Protein AF-A0A392VX02-F1 (afdb_monomer_lite)

Radius of gyration: 20.99 Å; chains: 1; bounding box: 24×59×49 Å

Foldseek 3Di:
DDDPDDDDDDDDDPVNLDDPVCPVVPSPPPDPPDDDDDPPV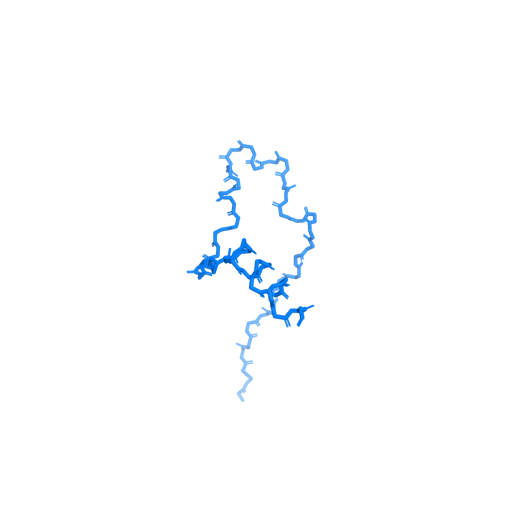VVVVVVVVVVD

Organism: NCBI:txid97028

Sequence (52 aa):
MAEDNPPPPPRRTMGDYCRRTDTRQISMGFQPANPVTFDIKNTVLTGLRDNQ

Structure (mmCIF, N/CA/C/O backbone):
data_AF-A0A392VX02-F1
#
_entry.id   AF-A0A392VX02-F1
#
loop_
_atom_site.group_PDB
_atom_site.id
_atom_site.type_symbol
_atom_site.label_atom_id
_atom_site.label_alt_id
_atom_site.label_comp_id
_atom_site.label_asym_id
_atom_site.label_entity_id
_atom_site.label_seq_id
_atom_site.pdbx_PDB_ins_code
_atom_site.Cartn_x
_atom_site.Cartn_y
_atom_site.Cartn_z
_atom_site.occupancy
_atom_site.B_iso_or_equiv
_atom_site.auth_seq_id
_atom_site.auth_comp_id
_atom_site.auth_asym_id
_atom_site.auth_atom_id
_atom_site.pdbx_PDB_model_num
ATOM 1 N N . MET A 1 1 ? 12.083 -42.299 3.949 1.00 56.03 1 MET A N 1
ATOM 2 C CA . MET A 1 1 ? 11.189 -41.618 2.996 1.00 56.03 1 MET A CA 1
ATOM 3 C C . MET A 1 1 ? 11.605 -40.159 2.988 1.00 56.03 1 MET A C 1
ATOM 5 O O . MET A 1 1 ? 11.470 -39.526 4.023 1.00 56.03 1 MET A O 1
ATOM 9 N N . ALA A 1 2 ? 12.263 -39.685 1.928 1.00 64.31 2 ALA A N 1
ATOM 10 C CA . ALA A 1 2 ? 12.667 -38.283 1.839 1.00 64.31 2 ALA A CA 1
ATOM 11 C C . ALA A 1 2 ? 11.429 -37.454 1.482 1.00 64.31 2 ALA A C 1
ATOM 13 O O . ALA A 1 2 ? 10.759 -37.745 0.495 1.00 64.31 2 ALA A O 1
ATOM 14 N N . GLU A 1 3 ? 11.097 -36.500 2.342 1.00 68.38 3 GLU A N 1
ATOM 15 C CA . GLU A 1 3 ? 9.961 -35.601 2.184 1.00 68.38 3 GLU A CA 1
ATOM 16 C C . GLU A 1 3 ? 10.319 -34.535 1.144 1.00 68.38 3 GLU A C 1
ATOM 18 O O . GLU A 1 3 ? 11.248 -33.750 1.338 1.00 68.38 3 GLU A O 1
ATOM 23 N N . ASP A 1 4 ? 9.628 -34.567 0.006 1.00 74.06 4 ASP A N 1
ATOM 24 C CA . ASP A 1 4 ? 9.842 -33.668 -1.129 1.00 74.06 4 ASP A CA 1
ATOM 25 C C . ASP A 1 4 ? 9.167 -32.318 -0.837 1.00 74.06 4 ASP A C 1
ATOM 27 O O . ASP A 1 4 ? 8.013 -32.072 -1.191 1.00 74.06 4 ASP A O 1
ATOM 31 N N . ASN A 1 5 ? 9.851 -31.472 -0.064 1.00 77.12 5 ASN A N 1
ATOM 32 C CA . ASN A 1 5 ? 9.349 -30.152 0.307 1.00 77.12 5 ASN A CA 1
ATOM 33 C C . ASN A 1 5 ? 9.615 -29.166 -0.849 1.00 77.12 5 ASN A C 1
ATOM 35 O O . ASN A 1 5 ? 10.769 -29.052 -1.278 1.00 77.12 5 ASN A O 1
ATOM 39 N N . PRO A 1 6 ? 8.596 -28.455 -1.378 1.00 81.38 6 PRO A N 1
ATOM 40 C CA . PRO A 1 6 ? 8.790 -27.545 -2.499 1.00 81.38 6 PRO A CA 1
ATOM 41 C C . PRO A 1 6 ? 9.834 -26.461 -2.185 1.00 81.38 6 PRO A C 1
ATOM 43 O O . PRO A 1 6 ? 9.931 -25.987 -1.048 1.00 81.38 6 PRO A O 1
ATOM 46 N N . PRO A 1 7 ? 10.612 -26.025 -3.194 1.00 81.69 7 PRO A N 1
ATOM 47 C CA . PRO A 1 7 ? 11.628 -25.005 -2.999 1.00 81.69 7 PRO A CA 1
ATOM 48 C C . PRO A 1 7 ? 10.994 -23.695 -2.502 1.00 81.69 7 PRO A C 1
ATOM 50 O O . PRO A 1 7 ? 9.900 -23.325 -2.945 1.00 81.69 7 PRO A O 1
ATOM 53 N N . PRO A 1 8 ? 11.674 -22.966 -1.598 1.00 80.00 8 PRO A N 1
ATOM 54 C CA . PRO A 1 8 ? 11.156 -21.718 -1.065 1.00 80.00 8 PRO A CA 1
ATOM 55 C C . PRO A 1 8 ? 10.947 -20.693 -2.191 1.00 80.00 8 PRO A C 1
ATOM 57 O O . PRO A 1 8 ? 11.746 -20.629 -3.133 1.00 80.00 8 PRO A O 1
ATOM 60 N N . PRO A 1 9 ? 9.890 -19.868 -2.107 1.00 80.06 9 PRO A N 1
ATOM 61 C CA . PRO A 1 9 ? 9.585 -18.895 -3.142 1.00 80.06 9 PRO A CA 1
ATOM 62 C C . PRO A 1 9 ? 10.723 -17.866 -3.294 1.00 80.06 9 PRO A C 1
ATOM 64 O O . PRO A 1 9 ? 11.343 -17.473 -2.300 1.00 80.06 9 PRO A O 1
ATOM 67 N N . PRO A 1 10 ? 10.988 -17.381 -4.522 1.00 81.69 10 PRO A N 1
ATOM 68 C CA . PRO A 1 10 ? 12.000 -16.359 -4.766 1.00 81.69 10 PRO A CA 1
ATOM 69 C C . PRO A 1 10 ? 11.745 -15.084 -3.954 1.00 81.69 10 PRO A C 1
ATOM 71 O O . PRO A 1 10 ? 10.621 -14.576 -3.904 1.00 81.69 10 PRO A O 1
ATOM 74 N N . ARG A 1 11 ? 12.804 -14.529 -3.355 1.00 80.69 11 ARG A N 1
ATOM 75 C CA . ARG A 1 11 ? 12.755 -13.223 -2.685 1.00 80.69 11 ARG A CA 1
ATOM 76 C C . ARG A 1 11 ? 12.503 -12.128 -3.721 1.00 80.69 11 ARG A C 1
ATOM 78 O O . ARG A 1 11 ? 13.240 -12.044 -4.697 1.00 80.69 11 ARG A O 1
ATOM 85 N N . ARG A 1 12 ? 11.489 -11.290 -3.493 1.00 76.38 12 ARG A N 1
ATOM 86 C CA . ARG A 1 12 ? 11.180 -10.129 -4.342 1.00 76.38 12 ARG A CA 1
ATOM 87 C C . ARG A 1 12 ? 11.678 -8.842 -3.689 1.00 76.38 12 ARG A C 1
ATOM 89 O O . ARG A 1 12 ? 11.373 -8.583 -2.527 1.00 76.38 12 ARG A O 1
ATOM 96 N N . THR A 1 13 ? 12.427 -8.044 -4.437 1.00 73.06 13 THR A N 1
ATOM 97 C CA . THR A 1 13 ? 12.915 -6.708 -4.067 1.00 73.06 13 THR A CA 1
ATOM 98 C C . THR A 1 13 ? 11.950 -5.644 -4.600 1.00 73.06 13 THR A C 1
ATOM 100 O O . THR A 1 13 ? 11.226 -5.895 -5.558 1.00 73.06 13 THR A O 1
ATOM 103 N N . MET A 1 14 ? 11.931 -4.431 -4.028 1.00 68.44 14 MET A N 1
ATOM 104 C CA . MET A 1 14 ? 11.042 -3.344 -4.490 1.00 68.44 14 MET A CA 1
ATOM 105 C C . MET A 1 14 ? 11.156 -3.040 -5.995 1.00 68.44 14 MET A C 1
ATOM 107 O O . MET A 1 14 ? 10.175 -2.638 -6.613 1.00 68.44 14 MET A O 1
ATOM 111 N N . GLY A 1 15 ? 12.324 -3.277 -6.600 1.00 71.75 15 GLY A N 1
ATOM 112 C CA . GLY A 1 15 ? 12.529 -3.138 -8.045 1.00 71.75 15 GLY A CA 1
ATOM 113 C C . GLY A 1 15 ? 11.824 -4.199 -8.903 1.00 71.75 15 GLY A C 1
ATOM 114 O O . GLY A 1 15 ? 11.556 -3.940 -10.073 1.00 71.75 15 GLY A O 1
ATOM 115 N N . ASP A 1 16 ? 11.468 -5.356 -8.337 1.00 72.88 16 ASP A N 1
ATOM 116 C CA . ASP A 1 16 ? 10.862 -6.477 -9.072 1.00 72.88 16 ASP A CA 1
ATOM 117 C C . ASP A 1 16 ? 9.359 -6.283 -9.334 1.00 72.88 16 ASP A C 1
ATOM 119 O O . ASP A 1 16 ? 8.779 -6.988 -10.159 1.00 72.88 16 ASP A O 1
ATOM 123 N N . TYR A 1 17 ? 8.720 -5.333 -8.641 1.00 67.62 17 TYR A N 1
ATOM 124 C CA . TYR A 1 17 ? 7.280 -5.065 -8.751 1.00 67.62 17 TYR A CA 1
ATOM 125 C C . TYR A 1 17 ? 6.909 -4.124 -9.904 1.00 67.62 17 TYR A C 1
ATOM 127 O O . TYR A 1 17 ? 5.748 -4.089 -10.297 1.00 67.62 17 TYR A O 1
ATOM 135 N N . CYS A 1 18 ? 7.872 -3.378 -10.456 1.00 63.62 18 CYS A N 1
ATOM 136 C CA . CYS A 1 18 ? 7.624 -2.374 -11.492 1.00 63.62 18 CYS A CA 1
ATOM 137 C C . CYS A 1 18 ? 8.450 -2.678 -12.751 1.00 63.62 18 CYS A C 1
ATOM 139 O O . CYS A 1 18 ? 9.464 -2.023 -13.015 1.00 63.62 18 CYS A O 1
ATOM 141 N N . ARG A 1 19 ? 8.039 -3.662 -13.562 1.00 68.12 19 ARG A N 1
ATOM 142 C CA . ARG A 1 19 ? 8.671 -3.902 -14.869 1.00 68.12 19 ARG A CA 1
ATOM 143 C C . ARG A 1 19 ? 8.048 -2.983 -15.919 1.00 68.12 19 ARG A C 1
ATOM 145 O O . ARG A 1 19 ? 6.842 -2.952 -16.111 1.00 68.12 19 ARG A O 1
ATOM 152 N N . ARG A 1 20 ? 8.882 -2.276 -16.690 1.00 61.50 20 ARG A N 1
ATOM 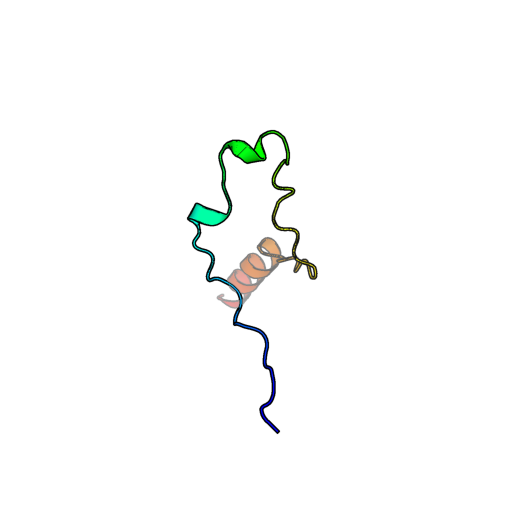153 C CA . ARG A 1 20 ? 8.443 -1.359 -17.772 1.00 61.50 20 ARG A CA 1
ATOM 154 C C . ARG A 1 20 ? 7.579 -2.045 -18.854 1.00 61.50 20 ARG A C 1
ATOM 156 O O . ARG A 1 20 ? 6.846 -1.370 -19.574 1.00 61.50 20 ARG A O 1
ATOM 163 N N . THR A 1 21 ? 7.652 -3.375 -18.959 1.00 58.19 21 THR A N 1
ATOM 164 C CA . THR A 1 21 ? 6.850 -4.216 -19.867 1.00 58.19 21 THR A CA 1
ATOM 165 C C . THR A 1 21 ? 5.412 -4.456 -19.397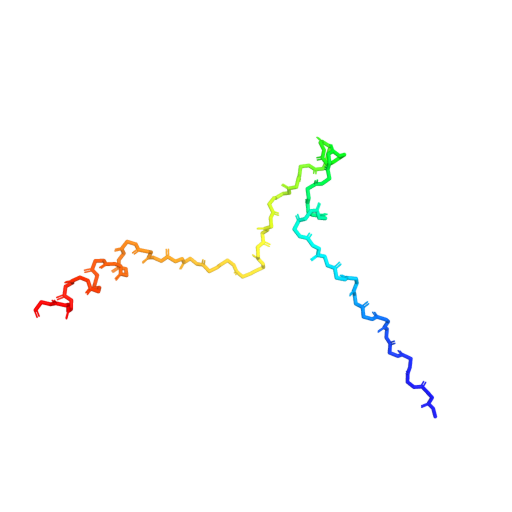 1.00 58.19 21 THR A C 1
ATOM 167 O O . THR A 1 21 ? 4.590 -4.896 -20.197 1.00 58.19 21 THR A O 1
ATOM 170 N N . ASP A 1 22 ? 5.077 -4.113 -18.151 1.00 58.03 22 ASP A N 1
ATOM 171 C CA . ASP A 1 22 ? 3.713 -4.185 -17.599 1.00 58.03 22 ASP A CA 1
ATOM 172 C C . ASP A 1 22 ? 2.805 -3.057 -18.130 1.00 58.03 22 ASP A C 1
ATOM 174 O O . ASP A 1 22 ? 1.675 -2.867 -17.708 1.00 58.03 22 ASP A O 1
ATOM 178 N N . THR A 1 23 ? 3.243 -2.326 -19.153 1.00 56.28 23 THR A N 1
ATOM 179 C CA . THR A 1 23 ? 2.413 -1.351 -19.875 1.00 56.28 23 THR A CA 1
ATOM 180 C C . THR A 1 23 ? 1.176 -1.977 -20.541 1.00 56.28 23 THR A C 1
ATOM 182 O O . THR A 1 23 ? 0.209 -1.264 -20.796 1.00 56.28 23 THR A O 1
ATOM 185 N N . ARG A 1 24 ? 1.161 -3.300 -20.790 1.00 54.97 24 ARG A N 1
ATOM 186 C CA . ARG A 1 24 ? -0.039 -4.060 -21.219 1.00 54.97 24 ARG A CA 1
ATOM 187 C C . ARG A 1 24 ? -0.766 -4.797 -20.092 1.00 54.97 24 ARG A C 1
ATOM 189 O O . ARG A 1 24 ? -1.933 -5.135 -20.255 1.00 54.97 24 ARG A O 1
ATOM 196 N N . GLN A 1 25 ? -0.087 -5.068 -18.984 1.00 59.41 25 GLN A N 1
ATOM 197 C CA . GLN A 1 25 ? -0.667 -5.638 -17.774 1.00 59.41 25 GLN A CA 1
ATOM 198 C C . GLN A 1 25 ? -0.573 -4.549 -16.724 1.00 59.41 25 GLN A C 1
ATOM 200 O O . GLN A 1 25 ? 0.369 -4.541 -15.942 1.00 59.41 25 GLN A O 1
ATOM 205 N N . ILE A 1 26 ? -1.514 -3.598 -16.763 1.00 55.16 26 ILE A N 1
ATOM 206 C CA . ILE A 1 26 ? -1.655 -2.586 -15.716 1.00 55.16 26 ILE A CA 1
ATOM 207 C C . ILE A 1 26 ? -1.501 -3.332 -14.398 1.00 55.16 26 ILE A C 1
ATOM 209 O O . ILE A 1 26 ? -2.323 -4.199 -14.097 1.00 55.16 26 ILE A O 1
ATOM 213 N N . SER A 1 27 ? -0.411 -3.077 -13.670 1.00 62.28 27 SER A N 1
ATOM 214 C CA . SER A 1 27 ? -0.236 -3.618 -12.333 1.00 62.28 27 SER A CA 1
ATOM 215 C C . SER A 1 27 ? -1.497 -3.170 -11.606 1.00 62.28 27 SER A C 1
ATOM 217 O O . SER A 1 27 ? -1.678 -1.968 -11.424 1.00 62.28 27 SER A O 1
ATOM 219 N N . MET A 1 28 ? -2.427 -4.085 -11.310 1.00 60.25 28 MET A N 1
ATOM 220 C CA . MET A 1 28 ? -3.788 -3.767 -10.835 1.00 60.25 28 MET A CA 1
ATOM 221 C C . MET A 1 28 ? -3.789 -3.166 -9.416 1.00 60.25 28 MET A C 1
ATOM 223 O O . MET A 1 28 ? -4.750 -3.286 -8.665 1.00 60.25 28 MET A O 1
ATOM 227 N N . GLY A 1 29 ? -2.680 -2.545 -9.017 1.00 62.19 29 GLY A N 1
ATOM 228 C CA . GLY A 1 29 ? -2.291 -2.369 -7.642 1.00 62.19 29 GLY A CA 1
ATOM 229 C C . GLY A 1 29 ? -2.063 -3.720 -6.976 1.00 62.19 29 GLY A C 1
ATOM 230 O O . GLY A 1 29 ? -2.493 -4.782 -7.425 1.00 62.19 29 GLY A O 1
ATOM 231 N N . PHE A 1 30 ? -1.369 -3.679 -5.854 1.00 68.94 30 PHE A N 1
ATOM 232 C CA . PHE A 1 30 ? -1.506 -4.744 -4.883 1.00 68.94 30 PHE A CA 1
ATOM 233 C C . PHE A 1 30 ? -2.867 -4.555 -4.205 1.00 68.94 30 PHE A C 1
ATOM 235 O O . PHE A 1 30 ? -3.044 -3.600 -3.449 1.00 68.94 30 PHE A O 1
ATOM 242 N N . GLN A 1 31 ? -3.835 -5.425 -4.500 1.00 72.31 31 GLN A N 1
ATOM 243 C CA . GLN A 1 31 ? -5.078 -5.498 -3.738 1.00 72.31 31 GLN A CA 1
ATOM 244 C C . GLN A 1 31 ? -4.897 -6.556 -2.640 1.00 72.31 31 GLN A C 1
ATOM 246 O O . GLN A 1 31 ? -4.900 -7.751 -2.944 1.00 72.31 31 GLN A O 1
ATOM 251 N N . PRO A 1 32 ? -4.684 -6.163 -1.372 1.00 69.00 32 PRO A N 1
ATOM 252 C CA . PRO A 1 32 ? -4.601 -7.128 -0.287 1.00 69.00 32 PRO A CA 1
ATOM 253 C C . PRO A 1 32 ? -5.930 -7.880 -0.168 1.00 69.00 32 PRO A C 1
ATOM 255 O O . PRO A 1 32 ? -6.994 -7.265 -0.200 1.00 69.00 32 PRO A O 1
ATOM 258 N N . ALA A 1 33 ? -5.871 -9.202 0.014 1.00 79.69 33 ALA A N 1
ATOM 259 C CA . ALA A 1 33 ? -7.060 -10.042 0.207 1.00 79.69 33 ALA A CA 1
ATOM 260 C C . ALA A 1 33 ? -7.895 -9.618 1.429 1.00 79.69 33 ALA A C 1
ATOM 262 O O . ALA A 1 33 ? -9.098 -9.847 1.473 1.00 79.69 33 ALA A O 1
ATOM 263 N N . ASN A 1 34 ? -7.249 -8.956 2.390 1.00 81.56 34 ASN A N 1
ATOM 264 C CA . ASN A 1 34 ? -7.865 -8.382 3.575 1.00 81.56 34 ASN A CA 1
ATOM 265 C C . ASN A 1 34 ? -7.560 -6.877 3.603 1.00 81.56 34 ASN A C 1
ATOM 267 O O . ASN A 1 34 ? -6.550 -6.473 4.187 1.00 81.56 34 ASN A O 1
ATOM 271 N N . PRO A 1 35 ? -8.363 -6.034 2.933 1.00 72.50 35 PRO A N 1
ATOM 272 C CA . PRO A 1 35 ? -8.193 -4.594 3.022 1.00 72.50 35 PRO A CA 1
ATOM 273 C C . PRO A 1 35 ? -8.525 -4.143 4.448 1.00 72.50 35 PRO A C 1
ATOM 275 O O . PRO A 1 35 ? -9.662 -4.250 4.899 1.00 72.50 35 PRO A O 1
ATOM 278 N N . VAL A 1 36 ? 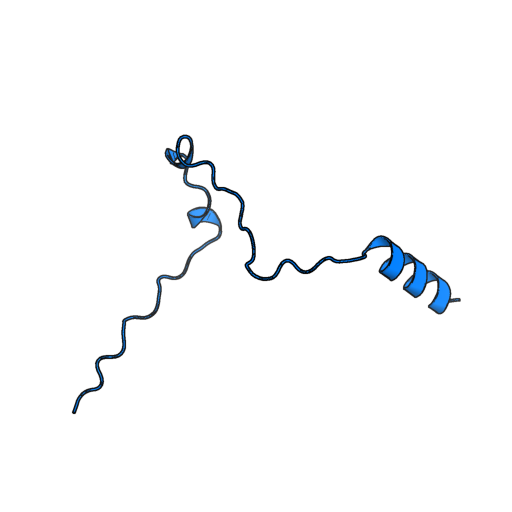-7.522 -3.645 5.168 1.00 77.19 36 VAL A N 1
ATOM 279 C CA . VAL A 1 36 ? -7.722 -3.019 6.477 1.00 77.19 36 VAL A CA 1
ATOM 280 C C . VAL A 1 36 ? -7.926 -1.526 6.255 1.00 77.19 36 VAL A C 1
ATOM 282 O O . VAL A 1 36 ? -7.054 -0.839 5.722 1.00 77.19 36 VAL A O 1
ATOM 285 N N . THR A 1 37 ? -9.090 -1.015 6.645 1.00 78.94 37 THR A N 1
ATOM 286 C CA . THR A 1 37 ? -9.385 0.419 6.623 1.00 78.94 37 THR A CA 1
ATOM 287 C C . THR A 1 37 ? -8.830 1.078 7.880 1.00 78.94 37 THR A C 1
ATOM 289 O O . THR A 1 37 ? -9.253 0.748 8.986 1.00 78.94 37 THR A O 1
ATOM 292 N N . PHE A 1 38 ? -7.908 2.026 7.718 1.00 82.88 38 PHE A N 1
ATOM 293 C CA . PHE A 1 38 ? -7.402 2.839 8.823 1.00 82.88 38 PHE A CA 1
ATOM 294 C C . PHE A 1 38 ? -8.207 4.134 8.937 1.00 82.88 38 PHE A C 1
ATOM 296 O O . PHE A 1 38 ? -8.172 4.969 8.031 1.00 82.88 38 PHE A O 1
ATOM 303 N N . ASP A 1 39 ? -8.883 4.340 10.068 1.00 84.12 39 ASP A N 1
ATOM 304 C CA . ASP A 1 39 ? -9.512 5.625 10.385 1.00 84.12 39 ASP A CA 1
ATOM 305 C C . ASP A 1 39 ? -8.487 6.577 11.015 1.00 84.12 39 ASP A C 1
ATOM 307 O O . ASP A 1 39 ? -8.465 6.842 12.222 1.00 84.12 39 ASP A O 1
ATOM 311 N N . ILE A 1 40 ? -7.575 7.057 10.167 1.00 87.44 40 ILE A N 1
ATOM 312 C CA . ILE A 1 40 ? -6.469 7.932 10.570 1.00 87.44 40 ILE A CA 1
ATOM 313 C C . ILE A 1 40 ? -7.008 9.208 11.227 1.00 87.44 40 ILE A C 1
ATOM 315 O O . ILE A 1 40 ? -6.478 9.651 12.245 1.00 87.44 40 ILE A O 1
ATOM 319 N N . LYS A 1 41 ? -8.082 9.790 10.679 1.00 87.88 41 LYS A N 1
ATOM 320 C CA . LYS A 1 41 ? -8.635 11.059 11.171 1.00 87.88 41 LYS A CA 1
ATOM 321 C C . LYS A 1 41 ? -9.161 10.922 12.594 1.00 87.88 41 LYS A C 1
ATOM 323 O O . LYS A 1 41 ? -8.810 11.736 13.447 1.00 87.88 41 LYS A O 1
ATOM 328 N N . ASN A 1 42 ? -9.971 9.900 12.858 1.00 87.94 42 ASN A N 1
ATOM 329 C CA . ASN A 1 42 ? -10.557 9.72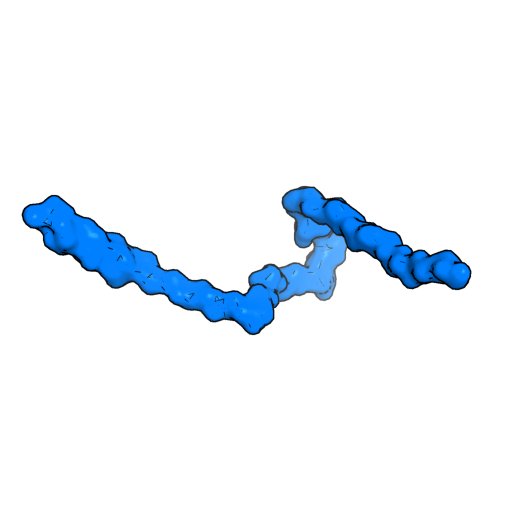4 14.180 1.00 87.94 42 ASN A CA 1
ATOM 330 C C . ASN A 1 42 ? -9.523 9.256 15.214 1.00 87.94 42 ASN A C 1
ATOM 332 O O . ASN A 1 42 ? -9.588 9.665 16.373 1.00 87.94 42 ASN A O 1
ATOM 336 N N . THR A 1 43 ? -8.531 8.467 14.786 1.00 91.56 43 THR A N 1
ATOM 337 C CA . THR A 1 43 ? -7.414 8.039 15.645 1.00 91.56 43 THR A CA 1
ATOM 338 C C . THR A 1 43 ? -6.606 9.241 16.131 1.00 91.56 43 THR A C 1
ATOM 340 O O . THR A 1 43 ? -6.394 9.397 17.331 1.00 91.56 43 THR A O 1
ATOM 343 N N . VAL A 1 44 ? -6.211 10.133 15.214 1.00 89.62 44 VAL A N 1
ATOM 344 C CA . VAL A 1 44 ? -5.452 11.345 15.559 1.00 89.62 44 VAL A CA 1
ATOM 345 C C . VAL A 1 44 ? -6.284 12.279 16.433 1.00 89.62 44 VAL A C 1
ATOM 347 O O . VAL A 1 44 ? -5.797 12.752 17.454 1.00 89.62 44 VAL A O 1
ATOM 350 N N . LEU A 1 45 ? -7.552 12.514 16.082 1.00 93.06 45 LEU A N 1
ATOM 351 C CA . LEU A 1 45 ? -8.423 13.392 16.863 1.00 93.06 45 LEU A CA 1
ATOM 352 C C . LEU A 1 45 ? -8.634 12.877 18.294 1.00 93.06 45 LEU A C 1
ATOM 354 O O . LEU A 1 45 ? -8.663 13.666 19.232 1.00 93.06 45 LEU A O 1
ATOM 358 N N . THR A 1 46 ? -8.779 11.564 18.470 1.00 91.88 46 THR A N 1
ATOM 359 C CA . THR A 1 46 ? -8.942 10.950 19.795 1.00 91.88 46 THR A CA 1
ATOM 360 C C . THR A 1 46 ? -7.653 11.034 20.603 1.00 91.88 46 THR A C 1
ATOM 362 O O . THR A 1 46 ? -7.690 11.549 21.712 1.00 91.88 46 THR A O 1
ATOM 365 N N . GLY A 1 47 ? -6.505 10.694 20.009 1.00 91.94 47 GLY A N 1
ATOM 366 C CA . GLY A 1 47 ? -5.214 10.815 20.691 1.00 91.94 47 GLY A CA 1
ATOM 367 C C . GLY A 1 47 ? -4.869 12.247 21.121 1.00 91.94 47 GLY A C 1
ATOM 368 O O . GLY A 1 47 ? -4.249 12.436 22.161 1.00 91.94 47 GLY A O 1
ATOM 369 N N . LEU A 1 48 ? -5.301 13.262 20.364 1.00 92.88 48 LEU A N 1
ATOM 370 C CA . LEU A 1 48 ? -5.137 14.667 20.756 1.00 92.88 48 LEU A CA 1
ATOM 371 C C . LEU A 1 48 ? -6.060 15.078 21.911 1.00 92.88 48 LEU A C 1
ATOM 373 O O . LEU A 1 48 ? -5.666 15.906 22.725 1.00 92.88 48 LEU A O 1
ATOM 377 N N . ARG A 1 49 ? -7.276 14.521 21.983 1.00 88.56 49 ARG A N 1
ATOM 378 C CA . ARG A 1 49 ? -8.215 14.772 23.091 1.00 88.56 49 ARG A CA 1
ATOM 379 C C . ARG A 1 49 ? 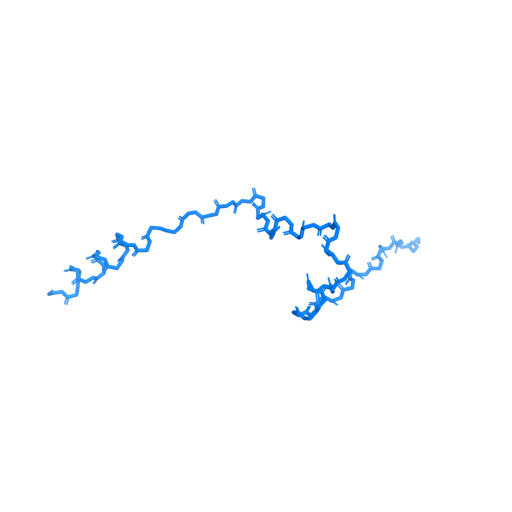-7.743 14.137 24.395 1.00 88.56 49 ARG A C 1
ATOM 381 O O . ARG A 1 49 ? -7.874 14.757 25.440 1.00 88.56 49 ARG A O 1
ATOM 388 N N . ASP A 1 50 ? -7.180 12.937 24.319 1.00 89.12 50 ASP A N 1
ATOM 389 C CA . ASP A 1 50 ? -6.713 12.190 25.492 1.00 89.12 50 ASP A CA 1
ATOM 390 C C . ASP A 1 50 ? -5.393 12.744 26.069 1.00 89.12 50 ASP A C 1
ATOM 392 O O . ASP A 1 50 ? -4.998 12.383 27.174 1.00 89.12 50 ASP A O 1
ATOM 396 N N . ASN A 1 51 ? -4.694 13.615 25.329 1.00 80.88 51 ASN A N 1
ATOM 397 C CA . ASN A 1 51 ? -3.437 14.250 25.739 1.00 80.88 51 ASN A CA 1
ATOM 398 C C . ASN A 1 51 ? -3.635 15.637 26.387 1.00 80.88 51 ASN A C 1
ATOM 400 O O . ASN A 1 51 ? -2.736 16.476 26.325 1.00 80.88 51 ASN A O 1
ATOM 404 N N . GLN A 1 52 ? -4.813 15.892 26.958 1.00 62.91 52 GLN A N 1
ATOM 405 C CA . GLN A 1 52 ? -5.197 17.175 27.553 1.00 62.91 52 GLN A CA 1
ATOM 406 C C . GLN A 1 52 ? -5.209 17.135 29.084 1.00 62.91 52 GLN A C 1
ATOM 408 O O . GLN A 1 52 ? -5.504 16.059 29.651 1.00 62.91 52 GLN A O 1
#

pLDDT: mean 74.58, std 11.42, range [54.97, 93.06]

Secondary structure (DSSP, 8-state):
----PPPPPPPPPGGGG--GGGGSS-------SS-PPP-HHHHHHHHHHHT-